Protein AF-A0A957F3W9-F1 (afdb_monomer_lite)

Radius of gyration: 10.6 Å; chains: 1; bounding box: 23×23×25 Å

Sequence (70 aa):
MSKLRDQLMIYFNQSELRNLCFDLGINHEEIAGETLGDSARELVAYCRRHGMVDKLVVRCRELRPHVAWE

Secondary structure (DSSP, 8-state):
--HHHHHHHHH--HHHHHHHHHHTT--GGGS--SSHHHHHHHHHHHHHHTT-HHHHHHHHHHH-TTS---

Structure (mmCIF, N/CA/C/O backbone):
data_AF-A0A957F3W9-F1
#
_entry.id   AF-A0A957F3W9-F1
#
loop_
_atom_site.group_PDB
_atom_site.id
_atom_site.type_symbol
_atom_site.label_atom_id
_atom_site.label_alt_id
_atom_site.label_comp_id
_atom_site.label_asym_id
_atom_site.label_entity_id
_atom_site.label_seq_id
_atom_site.pdbx_PDB_ins_code
_atom_site.Cartn_x
_atom_site.Cartn_y
_atom_site.Cartn_z
_atom_site.occupancy
_atom_site.B_iso_or_equiv
_atom_site.auth_seq_id
_atom_site.auth_comp_id
_atom_site.auth_asym_id
_atom_site.auth_atom_id
_atom_site.pdbx_PDB_model_num
ATOM 1 N N . MET A 1 1 ? 13.765 -8.222 9.566 1.00 47.94 1 MET A N 1
ATOM 2 C CA . MET A 1 1 ? 13.274 -6.940 9.013 1.00 47.94 1 MET A CA 1
ATOM 3 C C . MET A 1 1 ? 12.544 -7.250 7.715 1.00 47.94 1 MET A C 1
ATOM 5 O O . MET A 1 1 ? 13.040 -8.070 6.957 1.00 47.94 1 MET A O 1
ATOM 9 N N . SER A 1 2 ? 11.321 -6.758 7.519 1.00 64.75 2 SER A N 1
ATOM 10 C CA . SER A 1 2 ? 10.469 -7.143 6.383 1.00 64.75 2 SER A CA 1
ATOM 11 C C . SER A 1 2 ? 10.906 -6.429 5.100 1.00 64.75 2 SER A C 1
ATOM 13 O O . SER A 1 2 ? 10.616 -5.246 4.959 1.00 64.75 2 SER A O 1
ATOM 15 N N . LYS A 1 3 ? 11.555 -7.151 4.177 1.00 89.19 3 LYS A N 1
ATOM 16 C CA . LYS A 1 3 ? 12.044 -6.658 2.874 1.00 89.19 3 LYS A CA 1
ATOM 17 C C . LYS A 1 3 ? 10.997 -5.830 2.109 1.00 89.19 3 LYS A C 1
ATOM 19 O O . LYS A 1 3 ? 11.298 -4.719 1.686 1.00 89.19 3 LYS A O 1
ATOM 24 N N . LEU A 1 4 ? 9.747 -6.296 2.089 1.00 90.94 4 LEU A N 1
ATOM 25 C CA . LEU A 1 4 ? 8.602 -5.578 1.525 1.00 90.94 4 LEU A CA 1
ATOM 26 C C . LEU A 1 4 ? 8.408 -4.149 2.066 1.00 90.94 4 LEU A C 1
ATOM 28 O O . LEU A 1 4 ? 8.143 -3.232 1.297 1.00 90.94 4 LEU A O 1
ATOM 32 N N . ARG A 1 5 ? 8.575 -3.928 3.377 1.00 91.88 5 ARG A N 1
ATOM 33 C CA . ARG A 1 5 ? 8.462 -2.585 3.983 1.00 91.88 5 ARG A CA 1
ATOM 34 C C . ARG A 1 5 ? 9.538 -1.658 3.431 1.00 91.88 5 ARG A C 1
ATOM 36 O O . ARG A 1 5 ? 9.247 -0.516 3.101 1.00 91.88 5 ARG A O 1
ATOM 43 N N . ASP A 1 6 ? 10.771 -2.144 3.349 1.00 93.31 6 ASP A N 1
ATOM 44 C CA . ASP A 1 6 ? 11.898 -1.328 2.895 1.00 93.31 6 ASP A CA 1
ATOM 45 C C . ASP A 1 6 ? 11.734 -0.969 1.413 1.00 93.31 6 ASP A C 1
ATOM 47 O O . ASP A 1 6 ? 11.956 0.173 1.024 1.00 93.31 6 ASP A O 1
ATOM 51 N N . GLN A 1 7 ? 11.232 -1.904 0.602 1.00 94.44 7 GLN A N 1
ATOM 52 C CA . GLN A 1 7 ? 10.876 -1.638 -0.793 1.00 94.44 7 GLN A CA 1
ATOM 53 C C . GLN A 1 7 ? 9.754 -0.600 -0.915 1.00 94.44 7 GLN A C 1
ATOM 55 O O . GLN A 1 7 ? 9.861 0.317 -1.727 1.00 94.44 7 GLN A O 1
ATOM 60 N N . LEU A 1 8 ? 8.710 -0.689 -0.084 1.00 93.69 8 LEU A N 1
ATOM 61 C CA . LEU A 1 8 ? 7.662 0.332 -0.045 1.00 93.69 8 LEU A CA 1
ATOM 62 C C . LEU A 1 8 ? 8.245 1.708 0.294 1.00 93.69 8 LEU A C 1
ATOM 64 O O . LEU A 1 8 ? 7.953 2.673 -0.395 1.00 93.69 8 LEU A O 1
ATOM 68 N N . MET A 1 9 ? 9.131 1.802 1.286 1.00 94.38 9 MET A N 1
ATOM 69 C CA . MET A 1 9 ? 9.758 3.076 1.658 1.00 94.38 9 MET A CA 1
ATOM 70 C C . MET A 1 9 ? 10.683 3.657 0.576 1.00 94.38 9 MET A C 1
ATOM 72 O O . MET A 1 9 ? 10.867 4.870 0.534 1.00 94.38 9 MET A O 1
ATOM 76 N N . ILE A 1 10 ? 11.287 2.816 -0.269 1.00 94.94 10 ILE A N 1
ATOM 77 C CA . ILE A 1 10 ? 12.188 3.255 -1.348 1.00 94.94 10 ILE A CA 1
ATOM 78 C C . ILE A 1 10 ? 11.403 3.718 -2.580 1.00 94.94 10 ILE A C 1
ATOM 80 O O . ILE A 1 10 ? 11.773 4.709 -3.207 1.00 94.94 10 ILE A O 1
ATOM 84 N N . TYR A 1 11 ? 10.347 2.991 -2.952 1.00 95.38 11 TYR A N 1
ATOM 85 C CA . TYR A 1 11 ? 9.662 3.179 -4.237 1.00 95.38 11 TYR A CA 1
ATOM 86 C C . TYR A 1 11 ? 8.322 3.913 -4.144 1.00 95.38 11 TYR A C 1
ATOM 88 O O . TYR A 1 11 ? 7.744 4.222 -5.192 1.00 95.38 11 TYR A O 1
ATOM 96 N N . PHE A 1 12 ? 7.838 4.179 -2.927 1.00 94.75 12 PHE A N 1
ATOM 97 C CA . PHE A 1 12 ? 6.598 4.904 -2.672 1.00 94.75 12 PHE A CA 1
ATOM 98 C C . PHE A 1 12 ? 6.834 6.103 -1.758 1.00 94.75 12 PHE A C 1
ATOM 100 O O . PHE A 1 12 ? 7.606 6.049 -0.801 1.00 94.75 12 PHE A O 1
ATOM 107 N N . ASN A 1 13 ? 6.094 7.177 -2.020 1.00 94.12 13 ASN A N 1
ATOM 108 C CA . ASN A 1 13 ? 5.903 8.267 -1.067 1.00 94.12 13 ASN A CA 1
ATOM 109 C C . ASN A 1 13 ? 4.605 8.090 -0.249 1.00 94.12 13 ASN A C 1
ATOM 111 O O . ASN A 1 13 ? 3.839 7.147 -0.445 1.00 94.12 13 ASN A O 1
ATOM 115 N N . GLN A 1 14 ? 4.350 9.004 0.694 1.00 90.62 14 GLN A N 1
ATOM 116 C CA . GLN A 1 14 ? 3.242 8.874 1.647 1.00 90.62 14 GLN A CA 1
ATOM 117 C C . GLN A 1 14 ? 1.869 8.912 0.961 1.00 90.62 14 GLN A C 1
ATOM 119 O O . GLN A 1 14 ? 0.975 8.147 1.320 1.00 90.62 14 GLN A O 1
ATOM 124 N N . SER A 1 15 ? 1.715 9.750 -0.064 1.00 91.38 15 SER A N 1
ATOM 125 C CA . SER A 1 15 ? 0.485 9.827 -0.854 1.00 91.38 15 SER A CA 1
ATOM 126 C C . SER A 1 15 ? 0.274 8.564 -1.689 1.00 91.38 15 SER A C 1
ATOM 128 O O . SER A 1 15 ? -0.841 8.055 -1.764 1.00 91.38 15 SER A O 1
ATOM 130 N N . GLU A 1 16 ? 1.337 8.015 -2.281 1.00 94.06 16 GLU A N 1
ATOM 131 C CA . GLU A 1 16 ? 1.253 6.766 -3.047 1.00 94.06 16 GLU A CA 1
ATOM 132 C C . GLU A 1 16 ? 0.936 5.561 -2.153 1.00 94.06 16 GLU A C 1
ATOM 134 O O . GLU A 1 16 ? 0.150 4.711 -2.559 1.00 94.06 16 GLU A O 1
ATOM 139 N N . LEU A 1 17 ? 1.472 5.499 -0.927 1.00 92.38 17 LEU A N 1
ATOM 140 C CA . LEU A 1 17 ? 1.075 4.481 0.053 1.00 92.38 17 LEU A CA 1
ATOM 141 C C . LEU A 1 17 ? -0.403 4.593 0.422 1.00 92.38 17 LEU A C 1
ATOM 143 O O . LEU A 1 17 ? -1.084 3.576 0.522 1.00 92.38 17 LEU A O 1
ATOM 147 N N . ARG A 1 18 ? -0.923 5.814 0.586 1.00 90.25 18 ARG A N 1
ATOM 148 C CA . ARG A 1 18 ? -2.351 6.016 0.853 1.00 90.25 18 ARG A CA 1
ATOM 149 C C . ARG A 1 18 ? -3.221 5.536 -0.306 1.00 90.25 18 ARG A C 1
ATOM 151 O O . ARG A 1 18 ? -4.226 4.869 -0.067 1.00 90.25 18 ARG A O 1
ATOM 158 N N . ASN A 1 19 ? -2.811 5.819 -1.539 1.00 92.88 19 ASN A N 1
ATOM 159 C CA . ASN A 1 19 ? -3.491 5.305 -2.726 1.00 92.88 19 ASN A CA 1
ATOM 160 C C . ASN A 1 19 ? -3.399 3.776 -2.807 1.00 92.88 19 ASN A C 1
ATOM 162 O O . ASN A 1 19 ? -4.384 3.127 -3.129 1.00 92.88 19 ASN A O 1
ATOM 166 N N . LEU A 1 20 ? -2.256 3.190 -2.444 1.00 93.06 20 LEU A N 1
ATOM 167 C CA . LEU A 1 20 ? -2.089 1.740 -2.387 1.00 93.06 20 LEU A CA 1
ATOM 168 C C . LEU A 1 20 ? -3.024 1.094 -1.354 1.00 93.06 20 LEU A C 1
ATOM 170 O O . LEU A 1 20 ? -3.623 0.063 -1.648 1.00 93.06 20 LEU A O 1
ATOM 174 N N . CYS A 1 21 ? -3.200 1.700 -0.174 1.00 92.38 21 CYS A N 1
ATOM 175 C CA . CYS A 1 21 ? -4.202 1.248 0.795 1.00 92.38 21 CYS A CA 1
ATOM 176 C C . CYS A 1 21 ? -5.608 1.269 0.179 1.00 92.38 21 CYS A C 1
ATOM 178 O O . CYS A 1 21 ? -6.326 0.276 0.271 1.00 92.38 21 CYS A O 1
ATOM 180 N N . PHE A 1 22 ? -5.969 2.362 -0.501 1.00 91.75 22 PHE A N 1
ATOM 181 C CA . PHE A 1 22 ? -7.266 2.499 -1.166 1.00 91.75 22 PHE A CA 1
ATOM 182 C C . PHE A 1 22 ? -7.480 1.440 -2.261 1.00 91.75 22 PHE A C 1
ATOM 184 O O . PHE A 1 22 ? -8.518 0.783 -2.278 1.00 91.75 22 PHE A O 1
ATOM 191 N N . ASP A 1 23 ? -6.479 1.204 -3.113 1.00 93.31 23 ASP A N 1
ATOM 192 C CA . ASP A 1 23 ? -6.506 0.177 -4.165 1.00 93.31 23 ASP A CA 1
ATOM 193 C C . ASP A 1 23 ? -6.697 -1.238 -3.601 1.00 93.31 23 ASP A C 1
ATOM 195 O O . ASP A 1 23 ? -7.339 -2.089 -4.217 1.00 93.31 23 ASP A O 1
ATOM 199 N N . LEU A 1 24 ? -6.135 -1.502 -2.419 1.00 91.69 24 LEU A N 1
ATOM 200 C CA . LEU A 1 24 ? -6.268 -2.780 -1.720 1.00 91.69 24 LEU A CA 1
ATOM 201 C C . LEU A 1 24 ? -7.584 -2.900 -0.937 1.00 91.69 24 LEU A C 1
ATOM 203 O O . LEU A 1 24 ? -7.839 -3.955 -0.353 1.00 91.69 24 LEU A O 1
ATOM 207 N N . GLY A 1 25 ? -8.415 -1.852 -0.926 1.00 91.62 25 GLY A N 1
ATOM 208 C CA . GLY A 1 25 ? -9.646 -1.785 -0.139 1.00 91.62 25 GLY A CA 1
ATOM 209 C C . GLY A 1 25 ? -9.399 -1.685 1.368 1.00 91.62 25 GLY A C 1
ATOM 210 O O . GLY A 1 25 ? -10.260 -2.070 2.153 1.00 91.62 25 GLY A O 1
ATOM 211 N N . ILE A 1 26 ? -8.220 -1.210 1.775 1.00 90.88 26 ILE A N 1
ATOM 212 C CA . ILE A 1 26 ? -7.824 -1.037 3.173 1.00 90.88 26 ILE A CA 1
ATOM 213 C C . ILE A 1 26 ? -8.185 0.384 3.597 1.00 90.88 26 ILE A C 1
ATOM 215 O O . ILE A 1 26 ? -7.745 1.359 2.980 1.00 90.88 26 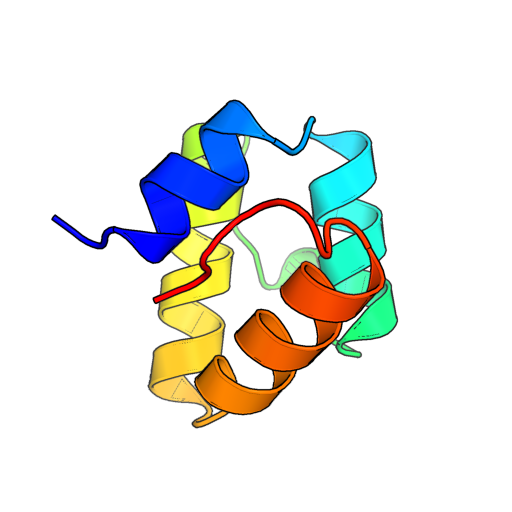ILE A O 1
ATOM 219 N N . ASN A 1 27 ? -8.960 0.514 4.675 1.00 83.56 27 ASN A N 1
ATOM 220 C CA . ASN A 1 27 ? -9.245 1.825 5.239 1.00 83.56 27 ASN A CA 1
ATOM 221 C C . ASN A 1 27 ? -7.953 2.404 5.840 1.00 83.56 27 ASN A C 1
ATOM 223 O O . ASN A 1 27 ? -7.380 1.841 6.769 1.00 83.56 27 ASN A O 1
ATOM 227 N N . HIS A 1 28 ? -7.492 3.543 5.320 1.00 73.38 28 HIS A N 1
ATOM 228 C CA . HIS A 1 28 ? -6.286 4.209 5.812 1.00 73.38 28 HIS A CA 1
ATOM 229 C C . HIS A 1 28 ? -6.405 4.620 7.291 1.00 73.38 28 HIS A C 1
ATOM 231 O O . HIS A 1 28 ? -5.386 4.774 7.954 1.00 73.38 28 HIS A O 1
ATOM 237 N N . GLU A 1 29 ? -7.613 4.773 7.837 1.00 80.81 29 GLU A N 1
ATOM 238 C CA . GLU A 1 29 ? -7.808 5.008 9.276 1.00 80.81 29 GLU A CA 1
ATOM 239 C C . GLU A 1 29 ? -7.381 3.809 10.142 1.00 80.81 29 GLU A C 1
ATOM 241 O O . GLU A 1 29 ? -7.013 3.994 11.299 1.00 80.81 29 GLU A O 1
ATOM 246 N N . GLU A 1 30 ? -7.366 2.589 9.588 1.00 80.12 30 GLU A N 1
ATOM 247 C CA . GLU A 1 30 ? -6.848 1.391 10.268 1.00 80.12 30 GLU A CA 1
ATOM 248 C C . GLU A 1 30 ? -5.314 1.296 10.210 1.00 80.12 30 GLU A C 1
ATOM 250 O O . GLU A 1 30 ? -4.704 0.546 10.975 1.00 80.12 30 GLU A O 1
ATOM 255 N N . ILE A 1 31 ? -4.676 2.057 9.313 1.00 83.88 31 ILE A N 1
ATOM 256 C CA . ILE A 1 31 ? -3.221 2.125 9.179 1.00 83.88 31 ILE A CA 1
ATOM 257 C C . ILE A 1 31 ? -2.711 3.296 10.023 1.00 83.88 31 ILE A C 1
ATOM 259 O O . ILE A 1 31 ? -2.671 4.446 9.587 1.00 83.88 31 ILE A O 1
ATOM 263 N N . ALA A 1 32 ? -2.304 2.993 11.254 1.00 72.00 32 ALA A N 1
ATOM 264 C CA . ALA A 1 32 ? -1.731 3.979 12.161 1.00 72.00 32 ALA A CA 1
ATOM 265 C C . ALA A 1 32 ? -0.299 4.349 11.730 1.00 72.00 32 ALA A C 1
ATOM 267 O O . ALA A 1 32 ? 0.64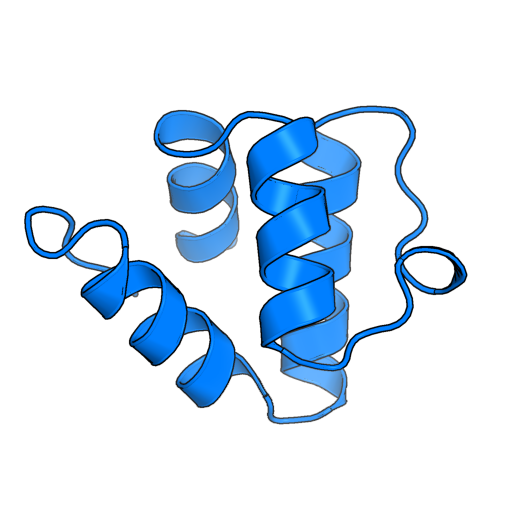1 3.579 11.905 1.00 72.00 32 ALA A O 1
ATOM 268 N N . GLY A 1 33 ? -0.101 5.540 11.171 1.00 75.69 33 GLY A N 1
ATOM 269 C CA . GLY A 1 33 ? 1.236 5.994 10.801 1.00 75.69 33 GLY A CA 1
ATOM 270 C C . GLY A 1 33 ? 1.289 7.476 10.472 1.00 75.69 33 GLY A C 1
ATOM 271 O O . GLY A 1 33 ? 0.638 7.938 9.539 1.00 75.69 33 GLY A O 1
ATOM 272 N N . GLU A 1 34 ? 2.101 8.222 11.217 1.00 79.50 34 GLU A N 1
ATOM 273 C CA . GLU A 1 34 ? 2.351 9.643 10.940 1.00 79.50 34 GLU A CA 1
ATOM 274 C C . GLU A 1 34 ? 3.427 9.819 9.864 1.00 79.50 34 GLU A C 1
ATOM 276 O O . GLU A 1 34 ? 3.383 10.753 9.061 1.00 79.50 34 GLU A O 1
ATOM 281 N N . THR A 1 35 ? 4.374 8.880 9.802 1.00 88.56 35 THR A N 1
ATOM 282 C CA . THR A 1 35 ? 5.465 8.879 8.827 1.00 88.56 35 THR A CA 1
ATOM 283 C C . THR A 1 35 ? 5.253 7.836 7.731 1.00 88.56 35 THR A C 1
ATOM 285 O O . THR A 1 35 ? 4.480 6.880 7.874 1.00 88.56 35 THR A O 1
ATOM 288 N N . LEU A 1 36 ? 5.995 7.984 6.627 1.00 89.81 36 LEU A N 1
ATOM 289 C CA . LEU A 1 36 ? 6.064 6.985 5.556 1.00 89.81 36 LEU A CA 1
ATOM 290 C C . LEU A 1 36 ? 6.462 5.603 6.094 1.00 89.81 36 LEU A C 1
ATOM 292 O O . LEU A 1 36 ? 5.866 4.594 5.725 1.00 89.81 36 LEU A O 1
ATOM 296 N N . GLY A 1 37 ? 7.472 5.561 6.968 1.00 91.38 37 GLY A N 1
ATOM 297 C CA . GLY A 1 37 ? 7.999 4.311 7.507 1.00 91.38 37 GLY A CA 1
ATOM 298 C C . GLY A 1 37 ? 7.015 3.606 8.432 1.00 91.38 37 GLY A C 1
ATOM 299 O O . GLY A 1 37 ? 6.907 2.379 8.383 1.00 91.38 37 GLY A O 1
ATOM 300 N N . ASP A 1 38 ? 6.270 4.369 9.231 1.00 91.31 38 ASP A N 1
ATOM 301 C CA . ASP A 1 38 ? 5.228 3.816 10.097 1.00 91.31 38 ASP A CA 1
ATOM 302 C C . ASP A 1 38 ? 4.059 3.287 9.269 1.00 91.31 38 ASP A C 1
ATOM 304 O O . ASP A 1 38 ? 3.675 2.132 9.435 1.00 91.31 38 ASP A O 1
ATOM 308 N N . SER A 1 39 ? 3.600 4.061 8.281 1.00 90.31 39 SER A N 1
ATOM 309 C CA . SER A 1 39 ? 2.530 3.648 7.362 1.00 90.31 39 SER A CA 1
ATOM 310 C C . SER A 1 39 ? 2.903 2.385 6.578 1.00 90.31 39 SER A C 1
ATOM 312 O O . SER A 1 39 ? 2.110 1.453 6.486 1.00 90.31 39 SER A O 1
ATOM 314 N N . ALA A 1 40 ? 4.130 2.307 6.050 1.00 93.44 40 ALA A N 1
ATOM 315 C CA . ALA A 1 40 ? 4.616 1.126 5.335 1.00 93.44 40 ALA A CA 1
ATOM 316 C C . ALA A 1 40 ? 4.697 -0.103 6.252 1.00 93.44 40 ALA A C 1
ATOM 318 O O . ALA A 1 40 ? 4.363 -1.216 5.842 1.00 93.44 40 ALA A O 1
ATOM 319 N N . ARG A 1 41 ? 5.151 0.085 7.498 1.00 92.69 41 ARG A N 1
ATOM 320 C CA . ARG A 1 41 ? 5.243 -0.995 8.485 1.00 92.69 41 ARG A CA 1
ATOM 321 C C . ARG A 1 41 ? 3.857 -1.522 8.841 1.00 92.69 41 ARG A C 1
ATOM 323 O O . ARG A 1 41 ? 3.658 -2.736 8.779 1.00 92.69 41 ARG A O 1
ATOM 330 N N . GLU A 1 42 ? 2.925 -0.632 9.166 1.00 93.00 42 GLU A N 1
ATOM 331 C CA . GLU A 1 42 ? 1.561 -1.004 9.536 1.00 93.00 42 GLU A CA 1
ATOM 332 C C . GLU A 1 42 ? 0.788 -1.601 8.364 1.00 93.00 42 GLU A C 1
ATOM 334 O O . GLU A 1 42 ? 0.123 -2.615 8.547 1.00 93.00 42 GLU A O 1
ATOM 339 N N . LEU A 1 43 ? 0.949 -1.084 7.141 1.00 92.31 43 LEU A N 1
ATOM 340 C CA . LEU A 1 43 ? 0.353 -1.683 5.944 1.00 92.31 43 LEU A CA 1
ATOM 341 C C . LEU A 1 43 ? 0.811 -3.134 5.756 1.00 92.31 43 LEU A C 1
ATOM 343 O O . LEU A 1 43 ? -0.005 -4.037 5.573 1.00 92.31 43 LEU A O 1
ATOM 347 N N . VAL A 1 44 ? 2.119 -3.389 5.845 1.00 93.12 44 VAL A N 1
ATOM 348 C CA . VAL A 1 44 ? 2.653 -4.753 5.724 1.00 93.12 44 VAL A CA 1
ATOM 349 C C . VAL A 1 44 ? 2.158 -5.640 6.871 1.00 93.12 44 VAL A C 1
ATOM 351 O O . VAL A 1 44 ? 1.822 -6.803 6.641 1.00 93.12 44 VAL A O 1
ATOM 354 N N . ALA A 1 45 ? 2.091 -5.120 8.099 1.00 92.69 45 ALA A N 1
ATOM 355 C CA . ALA A 1 45 ? 1.587 -5.858 9.255 1.00 92.69 45 ALA A CA 1
ATOM 356 C C . ALA A 1 45 ? 0.090 -6.188 9.128 1.00 92.69 45 ALA A C 1
ATOM 358 O O . ALA A 1 45 ? -0.314 -7.320 9.401 1.00 92.69 45 ALA A O 1
ATOM 359 N N . TYR A 1 46 ? -0.723 -5.240 8.667 1.00 93.25 46 TYR A N 1
ATOM 360 C CA . TYR A 1 46 ? -2.134 -5.432 8.351 1.00 93.25 46 TYR A CA 1
ATOM 361 C C . TYR A 1 46 ? -2.300 -6.516 7.285 1.00 93.25 46 TYR A C 1
ATOM 363 O O . TYR A 1 46 ? -2.929 -7.543 7.538 1.00 93.25 46 TYR A O 1
ATOM 371 N N . CYS A 1 47 ? -1.631 -6.377 6.138 1.00 93.38 47 CYS A N 1
ATOM 372 C CA . CYS A 1 47 ? -1.715 -7.365 5.067 1.00 93.38 47 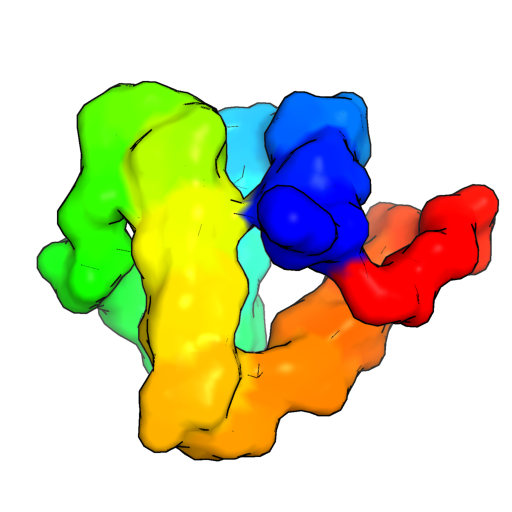CYS A CA 1
ATOM 373 C C . CYS A 1 47 ? -1.293 -8.767 5.528 1.00 93.38 47 CYS A C 1
ATOM 375 O O . CYS A 1 47 ? -1.891 -9.751 5.105 1.00 93.38 47 CYS A O 1
ATOM 377 N N . ARG A 1 48 ? -0.312 -8.886 6.430 1.00 92.75 48 ARG A N 1
ATOM 378 C CA . ARG A 1 48 ? 0.074 -10.177 7.026 1.00 92.75 48 ARG A CA 1
ATOM 379 C C . ARG A 1 48 ? -1.016 -10.768 7.913 1.00 92.75 48 ARG A C 1
ATOM 381 O O . ARG A 1 48 ? -1.322 -11.945 7.765 1.00 92.75 48 ARG A O 1
ATOM 388 N N . ARG A 1 49 ? -1.612 -9.968 8.801 1.00 93.56 49 ARG A N 1
ATOM 389 C CA . ARG A 1 49 ? -2.692 -10.417 9.700 1.00 93.56 49 ARG A CA 1
ATOM 390 C C . ARG A 1 49 ? -3.937 -10.872 8.938 1.00 93.56 49 ARG A C 1
ATOM 392 O O . ARG A 1 49 ? -4.591 -11.814 9.365 1.00 93.56 49 ARG A O 1
ATOM 399 N N . HIS A 1 50 ? -4.223 -10.236 7.805 1.00 93.88 50 HIS A N 1
ATOM 400 C CA . HIS A 1 50 ? -5.414 -10.495 6.995 1.00 93.88 50 HI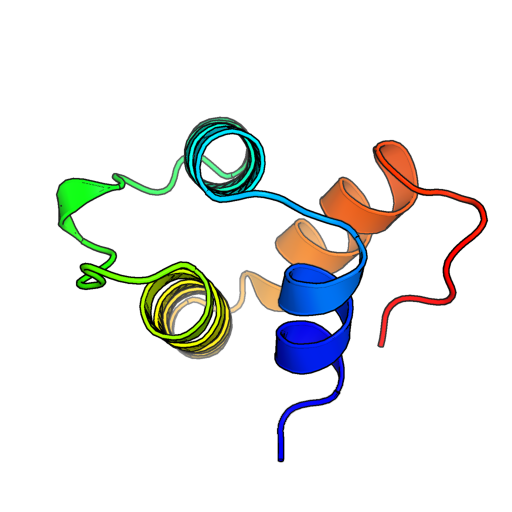S A CA 1
ATOM 401 C C . HIS A 1 50 ? -5.160 -11.409 5.781 1.00 93.88 50 HIS A C 1
ATOM 403 O O . HIS A 1 50 ? -6.062 -11.612 4.972 1.00 93.88 50 HIS A O 1
ATOM 409 N N . GLY A 1 51 ? -3.947 -11.957 5.617 1.00 93.81 51 GLY A N 1
ATOM 410 C CA . GLY A 1 51 ? -3.612 -12.825 4.477 1.00 93.81 51 GLY A CA 1
ATOM 411 C C . GLY A 1 51 ? -3.637 -12.115 3.114 1.00 93.81 51 GLY A C 1
ATOM 412 O O . GLY A 1 51 ? -3.835 -12.745 2.082 1.00 93.81 51 GLY A O 1
ATOM 413 N N . MET A 1 52 ? -3.446 -10.796 3.093 1.00 94.56 52 MET A N 1
ATOM 414 C CA . MET A 1 52 ? -3.482 -9.943 1.897 1.00 94.56 52 MET A CA 1
ATOM 415 C C . MET A 1 52 ? -2.090 -9.622 1.333 1.00 94.56 52 MET A C 1
ATOM 417 O O . MET A 1 52 ? -1.973 -8.789 0.436 1.00 94.56 52 MET A O 1
ATOM 421 N N . VAL A 1 53 ? -1.026 -10.253 1.840 1.00 93.50 53 VAL A N 1
ATOM 422 C CA . VAL A 1 53 ? 0.357 -9.992 1.392 1.00 93.50 53 VAL A CA 1
ATOM 423 C C . VAL A 1 53 ? 0.510 -10.218 -0.110 1.00 93.50 53 VAL A C 1
ATOM 425 O O . VAL A 1 53 ? 1.083 -9.370 -0.787 1.00 93.50 53 VAL A O 1
ATOM 428 N N . ASP A 1 54 ? -0.067 -11.292 -0.647 1.00 93.94 54 ASP A N 1
ATOM 429 C CA . ASP A 1 54 ? 0.013 -11.586 -2.080 1.00 93.94 54 ASP A CA 1
ATOM 430 C C . ASP A 1 54 ? -0.665 -10.498 -2.919 1.00 93.94 54 ASP A C 1
ATOM 432 O O . ASP A 1 54 ? -0.115 -10.064 -3.929 1.00 93.94 54 ASP A O 1
ATOM 436 N N . LYS A 1 55 ? -1.818 -9.982 -2.467 1.00 94.88 55 LYS A N 1
ATOM 437 C CA . LYS A 1 55 ? -2.512 -8.867 -3.135 1.00 94.88 55 LYS A CA 1
ATOM 438 C C . LYS A 1 55 ? -1.666 -7.596 -3.125 1.00 94.88 55 LYS A C 1
ATOM 440 O O . LYS A 1 55 ? -1.552 -6.939 -4.156 1.00 94.88 55 LYS A O 1
ATOM 445 N N . LEU A 1 56 ? -1.049 -7.278 -1.985 1.00 94.25 56 LEU A N 1
ATOM 446 C CA . LEU A 1 56 ? -0.127 -6.150 -1.856 1.00 94.25 56 LEU A CA 1
ATOM 447 C C . LEU A 1 56 ? 1.052 -6.296 -2.830 1.00 94.25 56 LEU A C 1
ATOM 449 O O . LEU A 1 56 ? 1.333 -5.372 -3.585 1.00 94.25 56 LEU A O 1
ATOM 453 N N . VAL A 1 57 ? 1.699 -7.463 -2.871 1.00 94.50 57 VAL A N 1
ATOM 454 C CA . VAL A 1 57 ? 2.836 -7.731 -3.767 1.00 94.50 57 VAL A CA 1
ATOM 455 C C . VAL A 1 57 ? 2.433 -7.64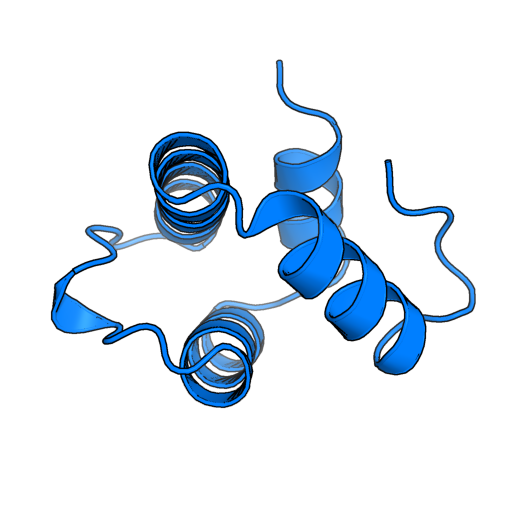3 -5.238 1.00 94.50 57 VAL A C 1
ATOM 457 O O . VAL A 1 57 ? 3.147 -7.020 -6.023 1.00 94.50 57 VAL A O 1
ATOM 460 N N . VAL A 1 58 ? 1.294 -8.225 -5.624 1.00 95.56 58 VAL A N 1
ATOM 461 C CA . 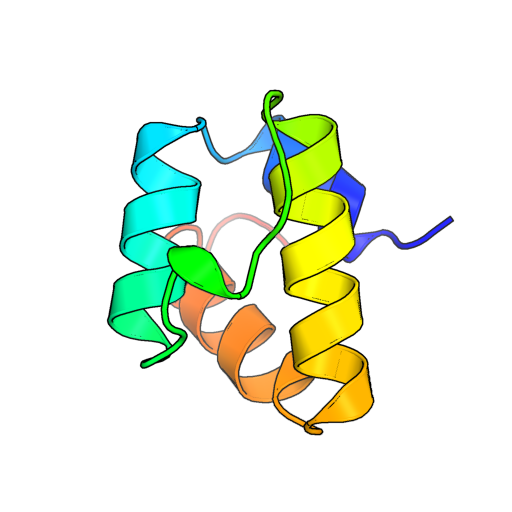VAL A 1 58 ? 0.770 -8.136 -6.997 1.00 95.56 58 VAL A CA 1
ATOM 462 C C . VAL A 1 58 ? 0.529 -6.680 -7.378 1.00 95.56 58 VAL A C 1
ATOM 464 O O . VAL A 1 58 ? 1.033 -6.234 -8.407 1.00 95.56 58 VAL A O 1
ATOM 467 N N . ARG A 1 59 ? -0.144 -5.907 -6.520 1.00 94.94 59 ARG A N 1
ATOM 468 C CA . ARG A 1 59 ? -0.416 -4.495 -6.802 1.00 94.94 59 ARG A CA 1
ATOM 469 C C . ARG A 1 59 ? 0.867 -3.669 -6.902 1.00 94.94 59 ARG A C 1
ATOM 471 O O . ARG A 1 59 ? 1.008 -2.846 -7.804 1.00 94.94 59 ARG A O 1
ATOM 478 N N . CYS A 1 60 ? 1.846 -3.928 -6.038 1.00 95.00 60 CYS A N 1
ATOM 479 C CA . CYS A 1 60 ? 3.156 -3.291 -6.123 1.00 95.00 60 CYS A CA 1
ATOM 480 C C . CYS A 1 60 ? 3.897 -3.643 -7.425 1.00 95.00 60 CYS A C 1
ATOM 482 O O . CYS A 1 60 ? 4.511 -2.763 -8.030 1.00 95.00 60 CYS A O 1
ATOM 484 N N . ARG A 1 61 ? 3.809 -4.895 -7.898 1.00 95.38 61 ARG A N 1
ATOM 485 C CA . ARG A 1 61 ? 4.379 -5.323 -9.188 1.00 95.38 61 ARG A CA 1
ATOM 486 C C . ARG A 1 61 ? 3.706 -4.639 -10.373 1.00 95.38 61 ARG A C 1
ATOM 488 O O . ARG A 1 61 ? 4.399 -4.274 -11.312 1.00 95.38 61 ARG A O 1
ATOM 495 N N . GLU A 1 62 ? 2.397 -4.415 -10.330 1.00 95.19 62 GLU A N 1
ATOM 496 C CA . GLU A 1 62 ? 1.692 -3.658 -11.374 1.00 95.19 62 GLU A CA 1
ATOM 497 C C . GLU A 1 62 ? 2.152 -2.194 -11.430 1.00 95.19 62 GLU A C 1
ATOM 499 O O . GLU A 1 62 ? 2.407 -1.661 -12.508 1.00 95.19 62 GLU A O 1
ATOM 504 N N . LEU A 1 63 ? 2.301 -1.546 -10.270 1.00 94.69 63 LEU A N 1
ATOM 505 C CA . LEU A 1 63 ? 2.705 -0.137 -10.180 1.00 94.69 63 LEU A CA 1
ATOM 506 C C . LEU A 1 63 ? 4.202 0.082 -10.443 1.00 94.69 63 LEU A C 1
ATOM 508 O O . LEU A 1 63 ? 4.609 1.154 -10.903 1.00 94.69 63 LEU A O 1
ATOM 512 N N . ARG A 1 64 ? 5.035 -0.906 -10.104 1.00 94.69 64 ARG A N 1
ATOM 513 C CA . ARG A 1 64 ? 6.500 -0.879 -10.220 1.00 94.69 64 ARG A CA 1
ATOM 514 C C . ARG A 1 64 ? 7.010 -2.244 -10.711 1.00 94.69 64 ARG A C 1
ATOM 516 O O . ARG A 1 64 ? 7.637 -2.973 -9.939 1.00 94.69 64 ARG A O 1
ATOM 523 N N . PRO A 1 65 ? 6.799 -2.585 -11.996 1.00 95.12 65 PRO A N 1
ATOM 524 C CA . PRO A 1 65 ? 7.168 -3.897 -12.546 1.00 95.12 65 PRO A CA 1
ATOM 525 C C . PRO A 1 65 ? 8.681 -4.124 -12.638 1.00 95.12 65 PRO A C 1
ATOM 527 O O . PRO A 1 65 ? 9.134 -5.257 -12.749 1.00 95.12 65 PRO A O 1
ATOM 530 N N . HIS A 1 66 ? 9.474 -3.053 -12.571 1.00 93.56 66 HIS A N 1
ATOM 531 C CA . HIS A 1 66 ? 10.937 -3.104 -12.580 1.00 93.56 66 HIS A CA 1
ATOM 532 C C . HIS A 1 66 ? 11.546 -3.478 -11.217 1.00 93.56 66 HIS A C 1
ATOM 534 O O . HIS A 1 66 ? 12.759 -3.653 -11.121 1.00 93.56 66 HIS A O 1
ATOM 540 N N . VAL A 1 67 ? 10.734 -3.578 -10.160 1.00 93.38 67 VAL A N 1
ATOM 541 C CA . VAL A 1 67 ? 11.182 -3.931 -8.808 1.00 93.38 67 VAL A CA 1
ATOM 542 C C . VAL A 1 67 ? 10.797 -5.378 -8.510 1.00 93.38 67 VAL A C 1
ATOM 544 O O . VAL A 1 67 ? 9.648 -5.782 -8.682 1.00 93.38 67 VAL A O 1
ATOM 547 N N . ALA A 1 68 ? 11.751 -6.168 -8.022 1.00 91.06 68 ALA A N 1
ATOM 548 C CA . ALA A 1 68 ? 11.502 -7.538 -7.582 1.00 91.06 68 ALA A CA 1
ATOM 549 C C . ALA A 1 68 ? 10.900 -7.551 -6.164 1.00 91.06 68 ALA A C 1
ATOM 551 O O . ALA A 1 68 ? 11.629 -7.588 -5.175 1.00 91.06 68 ALA A O 1
ATOM 552 N N . TRP A 1 69 ? 9.572 -7.468 -6.070 1.00 90.81 69 TRP A N 1
ATOM 553 C CA . TRP A 1 69 ? 8.823 -7.465 -4.804 1.00 90.81 69 TRP A CA 1
ATOM 554 C C . TRP A 1 69 ? 8.798 -8.846 -4.127 1.00 90.81 69 TRP A C 1
ATOM 556 O O . TRP A 1 69 ? 8.397 -9.820 -4.779 1.00 90.81 69 TRP A O 1
ATOM 566 N N . GLU A 1 70 ? 9.179 -8.901 -2.840 1.00 80.75 70 GLU A N 1
ATOM 567 C CA . GLU A 1 70 ? 9.311 -10.121 -2.006 1.00 80.75 70 GLU A CA 1
ATOM 568 C C . GLU A 1 70 ? 8.885 -9.928 -0.537 1.00 80.75 70 GLU A C 1
ATOM 570 O O . GLU A 1 70 ? 9.244 -8.898 0.088 1.00 80.75 70 GLU A O 1
#

Foldseek 3Di:
DDPQLVVQLVPHAPVRLVVLCVVLVHDCVQQDDPHSSSSSVSVCVVCVVVVNNVVSQVVCCVVCVVDDHD

pLDDT: mean 90.14, std 7.9, range [47.94, 95.56]